Protein AF-A0A956GR16-F1 (afdb_monomer)

pLDDT: mean 90.11, std 11.33, range [50.25, 98.19]

Secondary structure (DSSP, 8-state):
-HHHHHHHHHHHHHHHHHTTT-S-S----PPPSS--TT--GGGHHHHHTTPPS-SEEEESS-TT-TTTTTSPP-SEEEE--SSHHHHHHHHHHHH--HHHHHHHHHS--S--HHHHHHHHH---SSHHHHHHHHHHHHH-

Radius of gyration: 19.72 Å; Cα contacts (8 Å, |Δi|>4): 108; chains: 1; bounding box: 62×32×44 Å

Structure (mmCIF, N/CA/C/O backbone):
data_AF-A0A956GR16-F1
#
_entry.id   AF-A0A956GR16-F1
#
loop_
_atom_site.group_PDB
_atom_site.id
_atom_site.type_symbol
_atom_site.label_atom_id
_atom_site.label_alt_id
_atom_site.label_comp_id
_atom_site.label_asym_id
_atom_site.label_entity_id
_atom_site.label_seq_id
_atom_site.pdbx_PDB_ins_code
_atom_site.Cartn_x
_atom_site.Cartn_y
_atom_site.Cartn_z
_atom_site.occupancy
_atom_site.B_iso_or_equiv
_atom_site.auth_seq_id
_atom_site.auth_comp_id
_atom_site.auth_asym_id
_atom_site.auth_atom_id
_atom_site.pdbx_PDB_model_num
ATOM 1 N N . MET A 1 1 ? -44.199 7.561 -15.047 1.00 55.38 1 MET A N 1
ATOM 2 C CA . MET A 1 1 ? -42.721 7.592 -14.899 1.00 55.38 1 MET A CA 1
ATOM 3 C C . MET A 1 1 ? -42.201 8.737 -14.014 1.00 55.38 1 MET A C 1
ATOM 5 O O . MET A 1 1 ? -41.083 8.597 -13.533 1.00 55.38 1 MET A O 1
ATOM 9 N N . SER A 1 2 ? -42.941 9.835 -13.760 1.00 64.06 2 SER A N 1
ATOM 10 C CA . SER A 1 2 ? -42.445 10.944 -12.909 1.00 64.06 2 SER A CA 1
ATOM 11 C C . SER A 1 2 ? -42.379 10.601 -11.414 1.00 64.06 2 SER A C 1
ATOM 13 O O . SER A 1 2 ? -41.441 11.017 -10.745 1.00 64.06 2 SER A O 1
ATOM 15 N N . ASP A 1 3 ? -43.288 9.755 -10.932 1.00 81.88 3 ASP A N 1
ATOM 16 C CA . ASP A 1 3 ? -43.440 9.425 -9.508 1.00 81.88 3 ASP A CA 1
ATOM 17 C C . ASP A 1 3 ? -42.198 8.734 -8.898 1.00 81.88 3 ASP A C 1
ATOM 19 O O . ASP A 1 3 ? -41.679 9.124 -7.854 1.00 81.88 3 ASP A O 1
ATOM 23 N N . ARG A 1 4 ? -41.584 7.789 -9.630 1.00 87.75 4 ARG A N 1
ATOM 24 C CA . ARG A 1 4 ? -40.309 7.164 -9.216 1.00 87.75 4 ARG A CA 1
ATOM 25 C C . ARG A 1 4 ? -39.151 8.162 -9.139 1.00 87.75 4 ARG A C 1
ATOM 27 O O . ARG A 1 4 ? -38.289 8.027 -8.273 1.00 87.75 4 ARG A O 1
ATOM 34 N N . ARG A 1 5 ? -39.112 9.146 -10.043 1.00 89.81 5 ARG A N 1
ATOM 35 C CA . ARG A 1 5 ? -38.071 10.185 -10.057 1.00 89.81 5 ARG A CA 1
ATOM 36 C C . ARG A 1 5 ? -38.242 11.129 -8.869 1.00 89.81 5 ARG A C 1
ATOM 38 O O . ARG A 1 5 ? -37.256 11.459 -8.219 1.00 89.81 5 ARG A O 1
ATOM 45 N N . GLU A 1 6 ? -39.471 11.530 -8.563 1.00 94.69 6 GLU A N 1
ATOM 46 C CA . GLU A 1 6 ? -39.781 12.393 -7.419 1.00 94.69 6 GLU A CA 1
ATOM 47 C C . GLU A 1 6 ? -39.510 11.707 -6.079 1.00 94.69 6 GLU A C 1
ATOM 49 O O . GLU A 1 6 ? -38.875 12.302 -5.203 1.00 94.69 6 GLU A O 1
ATOM 54 N N . ALA A 1 7 ? -39.874 10.429 -5.952 1.00 93.06 7 ALA A N 1
ATOM 55 C CA . ALA A 1 7 ? -39.539 9.615 -4.790 1.00 93.06 7 ALA A CA 1
ATOM 56 C C . ALA A 1 7 ? -38.016 9.484 -4.601 1.00 93.06 7 ALA A C 1
ATOM 58 O O . ALA A 1 7 ? -37.509 9.683 -3.495 1.00 93.06 7 ALA A O 1
ATOM 59 N N . ALA A 1 8 ? -37.265 9.229 -5.680 1.00 89.56 8 ALA A N 1
ATOM 60 C CA . ALA A 1 8 ? -35.805 9.142 -5.632 1.00 89.56 8 ALA A CA 1
ATOM 61 C C . ALA A 1 8 ? -35.151 10.477 -5.231 1.00 89.56 8 ALA A C 1
ATOM 63 O O . ALA A 1 8 ? -34.259 10.496 -4.382 1.00 89.56 8 ALA A O 1
ATOM 64 N N . ILE A 1 9 ? -35.618 11.602 -5.786 1.00 93.62 9 ILE A N 1
ATOM 65 C CA . ILE A 1 9 ? -35.116 12.943 -5.442 1.00 93.62 9 ILE A CA 1
ATOM 66 C C . ILE A 1 9 ? -35.419 13.277 -3.978 1.00 93.62 9 ILE A C 1
ATOM 68 O O . ILE A 1 9 ? -34.554 13.789 -3.267 1.00 93.62 9 ILE A O 1
ATOM 72 N N . THR A 1 10 ? -36.627 12.969 -3.509 1.00 95.25 10 THR A N 1
ATOM 73 C CA . THR A 1 10 ? -37.041 13.208 -2.121 1.00 95.25 10 THR A CA 1
ATOM 74 C C . THR A 1 10 ? -36.205 12.380 -1.150 1.00 95.25 10 THR A C 1
ATOM 76 O O . THR A 1 10 ? -35.693 12.911 -0.162 1.00 95.25 10 THR A O 1
ATOM 79 N N . HIS A 1 11 ? -35.974 11.104 -1.467 1.00 91.44 11 HIS A N 1
ATOM 80 C CA . HIS A 1 11 ? -35.094 10.239 -0.691 1.00 91.44 11 HIS A CA 1
ATOM 81 C C . HIS A 1 11 ? -33.657 10.779 -0.647 1.00 91.44 11 HIS A C 1
ATOM 83 O O . HIS A 1 11 ? -33.086 10.910 0.437 1.00 91.44 11 HIS A O 1
ATOM 89 N N . ALA A 1 12 ? -33.096 11.169 -1.796 1.00 84.25 12 ALA A N 1
ATOM 90 C CA . ALA A 1 12 ? -31.753 11.738 -1.876 1.00 84.25 12 ALA A CA 1
ATOM 91 C C . ALA A 1 12 ? -31.623 13.023 -1.043 1.00 84.25 12 ALA A C 1
ATOM 93 O O . ALA A 1 12 ? -30.668 13.165 -0.283 1.00 84.25 12 ALA A O 1
ATOM 94 N N . ARG A 1 13 ? -32.607 13.931 -1.110 1.00 89.88 13 ARG A N 1
ATOM 95 C CA . ARG A 1 13 ? -32.642 15.151 -0.284 1.00 89.88 13 ARG A CA 1
ATOM 96 C C . ARG A 1 13 ? -32.686 14.837 1.206 1.00 89.88 13 ARG A C 1
ATOM 98 O O . ARG A 1 13 ? -31.962 15.470 1.966 1.00 89.88 13 ARG A O 1
ATOM 105 N N . ARG A 1 14 ? -33.473 13.840 1.622 1.00 90.81 14 ARG A N 1
ATOM 106 C CA . ARG A 1 14 ? -33.525 13.394 3.022 1.00 90.81 14 ARG A CA 1
ATOM 107 C C . ARG A 1 14 ? -32.171 12.866 3.494 1.00 90.81 14 ARG A C 1
ATOM 109 O O . ARG A 1 14 ? -31.722 13.226 4.576 1.00 90.81 14 ARG A O 1
ATOM 116 N N . VAL A 1 15 ? -31.508 12.043 2.678 1.00 82.69 15 VAL A N 1
ATOM 117 C CA . VAL A 1 15 ? -30.164 11.522 2.976 1.00 82.69 15 VAL A CA 1
ATOM 118 C C . VAL A 1 15 ? -29.144 12.659 3.049 1.00 82.69 15 VAL A C 1
ATOM 120 O O . VAL A 1 15 ? -28.335 12.689 3.970 1.00 82.69 15 VAL A O 1
ATOM 123 N N . LEU A 1 16 ? -29.187 13.615 2.120 1.00 79.94 16 LEU A N 1
ATOM 124 C CA . LEU A 1 16 ? -28.294 14.775 2.129 1.00 79.94 16 LEU A CA 1
ATOM 125 C C . LEU A 1 16 ? -28.519 15.661 3.358 1.00 79.94 16 LEU A C 1
ATOM 127 O O . LEU A 1 16 ? -27.544 16.062 3.981 1.00 79.94 16 LEU A O 1
ATOM 131 N N . ALA A 1 17 ? -29.773 15.909 3.744 1.00 82.50 17 ALA A N 1
ATOM 132 C CA . ALA A 1 17 ? -30.115 16.676 4.940 1.00 82.50 17 ALA A CA 1
ATOM 133 C C . ALA A 1 17 ? -29.643 15.981 6.226 1.00 82.50 17 ALA A C 1
ATOM 135 O O . ALA A 1 17 ? -29.050 16.627 7.081 1.00 82.50 17 ALA A O 1
ATOM 136 N N . ALA A 1 18 ? -29.812 14.658 6.331 1.00 76.69 18 ALA A N 1
ATOM 137 C CA . ALA A 1 18 ? -29.294 13.872 7.456 1.00 76.69 18 ALA A CA 1
ATOM 138 C C . ALA A 1 18 ? -27.754 13.862 7.537 1.00 76.69 18 ALA A C 1
ATOM 140 O O . ALA A 1 18 ? -27.194 13.576 8.589 1.00 76.69 18 ALA A O 1
ATOM 141 N N . ASN A 1 19 ? -27.068 14.167 6.432 1.00 67.88 19 ASN A N 1
ATOM 142 C CA . ASN A 1 19 ? -25.612 14.290 6.364 1.00 67.88 19 ASN A CA 1
ATOM 143 C C . ASN A 1 19 ? -25.127 15.756 6.361 1.00 67.88 19 ASN A C 1
ATOM 145 O O . ASN A 1 19 ? -23.921 15.998 6.244 1.00 67.88 19 ASN A O 1
ATOM 149 N N . ALA A 1 20 ? -26.027 16.741 6.451 1.00 63.69 20 ALA A N 1
ATOM 150 C CA . ALA A 1 20 ? -25.658 18.151 6.479 1.00 63.69 20 ALA A CA 1
ATOM 151 C C . ALA A 1 20 ? -24.909 18.456 7.787 1.00 63.69 20 ALA A C 1
ATOM 153 O O . ALA A 1 20 ? -25.357 18.077 8.863 1.00 63.69 20 ALA A O 1
ATOM 154 N N . GLY A 1 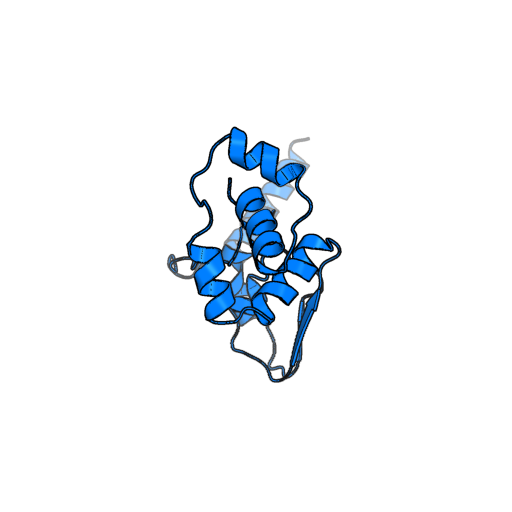21 ? -23.733 19.086 7.690 1.00 60.97 21 GLY A N 1
ATOM 155 C CA . GLY A 1 21 ? -22.832 19.308 8.833 1.00 60.97 21 GLY A CA 1
ATOM 156 C C . GLY A 1 21 ? -21.855 18.159 9.131 1.00 60.97 21 GLY A C 1
ATOM 157 O O . GLY A 1 21 ? -20.934 18.343 9.913 1.00 60.97 21 GLY A O 1
ATOM 158 N N . VAL A 1 22 ? -21.986 17.003 8.461 1.00 57.31 22 VAL A N 1
ATOM 159 C CA . VAL A 1 22 ? -21.026 15.874 8.553 1.00 57.31 22 VAL A CA 1
ATOM 160 C C . VAL A 1 22 ? -19.874 16.019 7.547 1.00 57.31 22 VAL A C 1
ATOM 162 O O . VAL A 1 22 ? -18.892 15.274 7.577 1.00 57.31 22 VAL A O 1
ATOM 165 N N . ARG A 1 23 ? -19.958 16.989 6.628 1.00 50.25 23 ARG A N 1
ATOM 166 C CA . ARG A 1 23 ? -18.769 17.439 5.903 1.00 50.25 23 ARG A CA 1
ATOM 167 C C . ARG A 1 23 ? -17.895 18.161 6.919 1.00 50.25 23 ARG A C 1
ATOM 169 O O . ARG A 1 23 ? -18.141 19.328 7.205 1.00 50.25 23 ARG A O 1
ATOM 176 N N . ALA A 1 24 ? -16.890 17.458 7.435 1.00 53.84 24 ALA A N 1
ATOM 177 C CA . ALA A 1 24 ? -15.706 18.129 7.939 1.00 53.84 24 ALA A CA 1
ATOM 178 C C . ALA A 1 24 ? -15.299 19.188 6.900 1.00 53.84 24 ALA A C 1
ATOM 180 O O . ALA A 1 24 ? -15.414 18.934 5.688 1.00 53.84 24 ALA A O 1
ATOM 181 N N . GLU A 1 25 ? -14.879 20.368 7.369 1.00 57.59 25 GLU A N 1
ATOM 182 C CA . GLU A 1 25 ? -14.120 21.328 6.560 1.00 57.59 25 GLU A CA 1
ATOM 183 C C . GLU A 1 25 ? -13.141 20.559 5.680 1.00 57.59 25 GLU A C 1
ATOM 185 O O . GLU A 1 25 ? -12.695 19.494 6.093 1.00 57.59 25 GLU A O 1
ATOM 190 N N . SER A 1 26 ? -12.868 21.027 4.461 1.00 55.12 26 SER A N 1
ATOM 191 C CA . SER A 1 26 ? -12.013 20.326 3.499 1.00 55.12 26 SER A CA 1
ATOM 192 C C . SER A 1 26 ? -10.666 19.954 4.125 1.00 55.12 26 SER A C 1
ATOM 194 O O . SER A 1 26 ? -9.704 20.709 4.022 1.00 55.12 26 SER A O 1
ATOM 196 N N . THR A 1 27 ? -10.604 18.797 4.784 1.00 56.16 27 THR A N 1
ATOM 197 C CA . THR A 1 27 ? -9.385 18.272 5.365 1.00 56.16 27 THR A CA 1
ATOM 198 C C . THR A 1 27 ? -8.553 17.860 4.182 1.00 56.16 27 THR A C 1
ATOM 200 O O . THR A 1 27 ? -9.043 17.165 3.280 1.00 56.16 27 THR A O 1
ATOM 203 N N . GLU A 1 28 ? -7.324 18.353 4.146 1.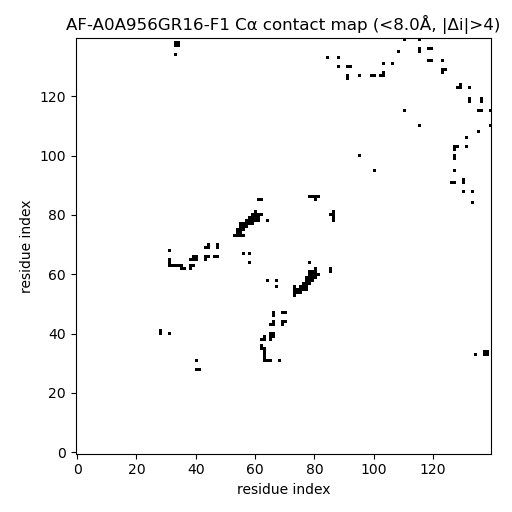00 61.91 28 GLU A N 1
ATOM 204 C CA . GLU A 1 28 ? -6.373 17.988 3.118 1.00 61.91 28 GLU A CA 1
ATOM 205 C C . GLU A 1 28 ? -6.337 16.462 3.031 1.00 61.91 28 GLU A C 1
ATOM 207 O O . GLU A 1 28 ? -6.109 15.760 4.017 1.00 61.91 28 GLU A O 1
ATOM 212 N N . VAL A 1 29 ? -6.730 15.926 1.875 1.00 59.97 29 VAL A N 1
ATOM 213 C CA . VAL A 1 29 ? -6.914 14.486 1.754 1.00 59.97 29 VAL A CA 1
ATOM 214 C C . VAL A 1 29 ? -5.539 13.887 1.491 1.00 59.97 29 VAL A C 1
ATOM 216 O O . VAL A 1 29 ? -5.088 13.856 0.341 1.00 59.97 29 VAL A O 1
ATOM 219 N N . GLU A 1 30 ? -4.882 13.407 2.540 1.00 68.19 30 GLU A N 1
ATOM 220 C CA . GLU A 1 30 ? -3.547 12.813 2.464 1.00 68.19 30 GLU A CA 1
ATOM 221 C C . GLU A 1 30 ? -3.533 11.618 1.505 1.00 68.19 30 GLU A C 1
ATOM 223 O O . GLU A 1 30 ? -4.441 10.788 1.518 1.00 68.19 30 GLU A O 1
ATOM 228 N N . LYS A 1 31 ? -2.580 11.580 0.564 1.00 66.56 31 LYS A N 1
ATOM 229 C CA . LYS A 1 31 ? -2.533 10.545 -0.483 1.00 66.56 31 LYS A CA 1
ATOM 230 C C . LYS A 1 31 ? -2.334 9.161 0.148 1.00 66.56 31 LYS A C 1
ATOM 232 O O . LYS A 1 31 ? -1.432 8.972 0.949 1.00 66.56 31 LYS A O 1
ATOM 237 N N . THR A 1 32 ? -3.165 8.198 -0.255 1.00 83.19 32 THR A N 1
ATOM 238 C CA . THR A 1 32 ? -2.909 6.773 -0.007 1.00 83.19 32 THR A CA 1
ATOM 239 C C . THR A 1 32 ? -1.696 6.324 -0.821 1.00 83.19 32 THR A C 1
ATOM 241 O O . THR A 1 32 ? -1.304 7.015 -1.764 1.00 83.19 32 THR A O 1
ATOM 244 N N . ILE A 1 33 ? -1.130 5.160 -0.488 1.00 88.69 33 ILE A N 1
ATOM 245 C CA . ILE A 1 33 ? 0.063 4.626 -1.170 1.00 88.69 33 ILE A CA 1
ATOM 246 C C . ILE A 1 33 ? -0.174 4.497 -2.687 1.00 88.69 33 ILE A C 1
ATOM 248 O O . ILE A 1 33 ? 0.684 4.879 -3.476 1.00 88.69 33 ILE A O 1
ATOM 252 N N . TRP A 1 34 ? -1.367 4.048 -3.093 1.00 92.69 34 TRP A N 1
ATOM 253 C CA . TRP A 1 34 ? -1.844 4.072 -4.481 1.00 92.69 34 TRP A CA 1
ATOM 254 C C . TRP A 1 34 ? -3.327 4.455 -4.562 1.00 92.69 34 TRP A C 1
ATOM 256 O O . TRP A 1 34 ? -4.041 4.507 -3.551 1.00 92.69 34 TRP A O 1
ATOM 266 N N . GLY A 1 35 ? -3.794 4.755 -5.776 1.00 88.88 35 GLY A N 1
ATOM 267 C CA . GLY A 1 35 ? -5.210 4.954 -6.076 1.00 88.88 35 GLY A CA 1
ATOM 268 C C . GLY A 1 35 ? -5.928 3.621 -6.283 1.00 88.88 35 GLY A C 1
ATOM 269 O O . GLY A 1 35 ? -5.365 2.691 -6.842 1.00 88.88 35 GLY A O 1
ATOM 270 N N . SER A 1 36 ? -7.184 3.527 -5.849 1.00 87.75 36 SER A N 1
ATOM 271 C CA . SER A 1 36 ? -8.025 2.348 -6.079 1.00 87.75 36 SER A CA 1
ATOM 272 C C . SER A 1 36 ? -9.416 2.778 -6.563 1.00 87.75 36 SER A C 1
ATOM 274 O O . SER A 1 36 ? -9.943 3.789 -6.067 1.00 87.75 36 SER A O 1
ATOM 276 N N . PRO A 1 37 ? -10.032 2.050 -7.517 1.00 85.00 37 PRO A N 1
ATOM 277 C CA . PRO A 1 37 ? -11.423 2.267 -7.896 1.00 85.00 37 PRO A CA 1
ATOM 278 C C . PRO A 1 37 ? -12.340 2.254 -6.670 1.00 85.00 37 PRO A C 1
ATOM 280 O O . PRO A 1 37 ? -12.229 1.405 -5.791 1.00 85.00 37 PRO A O 1
ATOM 283 N N . ALA A 1 38 ? -13.248 3.228 -6.584 1.00 84.38 38 ALA A N 1
ATOM 284 C CA . ALA A 1 38 ? -14.124 3.410 -5.423 1.00 84.38 38 ALA A CA 1
ATOM 285 C C . ALA A 1 38 ? -13.388 3.539 -4.066 1.00 84.38 38 ALA A C 1
ATOM 287 O O . ALA A 1 38 ? -13.988 3.280 -3.013 1.00 84.38 38 ALA A O 1
ATOM 288 N N . GLY A 1 39 ? -12.123 3.977 -4.069 1.00 84.50 39 GLY A N 1
ATOM 289 C CA . GLY A 1 39 ? -11.324 4.192 -2.864 1.00 84.50 39 GLY A CA 1
ATOM 290 C C . GLY A 1 39 ? -12.024 5.105 -1.854 1.00 84.50 39 GLY A C 1
ATOM 291 O O . GLY A 1 39 ? -12.544 6.173 -2.189 1.00 84.50 39 GLY A O 1
ATOM 292 N N . LYS A 1 40 ? -12.037 4.694 -0.583 1.00 89.25 40 LYS A N 1
ATOM 293 C CA . LYS A 1 40 ? -12.782 5.379 0.489 1.00 89.25 40 LYS A CA 1
ATOM 294 C C . LYS A 1 40 ? -12.039 6.566 1.094 1.00 89.25 40 LYS A C 1
ATOM 296 O O . LYS A 1 40 ? -12.456 7.077 2.121 1.00 89.25 40 LYS A O 1
ATOM 301 N N . LYS A 1 41 ? -11.006 7.074 0.423 1.00 87.69 41 LYS A N 1
ATOM 302 C CA . LYS A 1 41 ? -10.138 8.168 0.878 1.00 87.69 41 LYS A CA 1
ATOM 303 C C . LYS A 1 41 ? -10.899 9.380 1.438 1.00 87.69 41 LYS A C 1
ATOM 305 O O . LYS A 1 41 ? -10.644 9.824 2.546 1.00 87.69 41 LYS A O 1
ATOM 310 N N . ARG A 1 42 ? -11.901 9.882 0.705 1.00 87.12 42 ARG A N 1
ATOM 311 C CA . ARG A 1 42 ? -12.729 11.034 1.135 1.00 87.12 42 ARG A CA 1
ATOM 312 C C . ARG A 1 42 ? -13.717 10.711 2.262 1.00 87.12 42 ARG A C 1
ATOM 314 O O . ARG A 1 42 ? -14.307 11.620 2.834 1.00 87.12 42 ARG A O 1
ATOM 321 N N . LEU A 1 43 ? -13.963 9.431 2.517 1.00 89.62 43 LEU A N 1
ATOM 322 C CA . LEU A 1 43 ? -14.863 8.944 3.560 1.00 89.62 43 LEU A CA 1
ATOM 323 C C . LEU A 1 43 ? -14.101 8.370 4.756 1.00 89.62 43 LEU A C 1
ATOM 325 O O . LEU A 1 43 ? -14.739 8.107 5.767 1.00 89.62 43 LEU A O 1
ATOM 329 N N . ALA A 1 44 ? -12.780 8.198 4.662 1.00 91.12 44 ALA A N 1
ATOM 330 C CA . ALA A 1 44 ? -11.980 7.460 5.629 1.00 91.12 44 ALA A CA 1
ATOM 331 C C . ALA A 1 44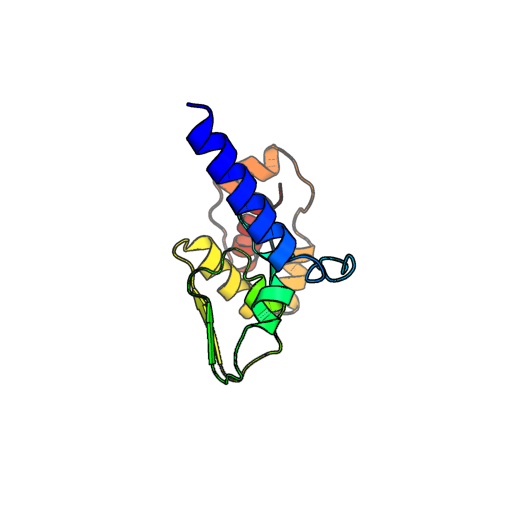 ? -12.177 8.007 7.045 1.00 91.12 44 ALA A C 1
ATOM 333 O O . ALA A 1 44 ? -12.692 7.284 7.886 1.00 91.12 44 ALA A O 1
ATOM 334 N N . ASN A 1 45 ? -11.958 9.305 7.271 1.00 89.25 45 ASN A N 1
ATOM 335 C CA . ASN A 1 45 ? -12.139 9.930 8.591 1.00 89.25 45 ASN A CA 1
ATOM 336 C C . ASN A 1 45 ? -13.560 9.757 9.156 1.00 89.25 45 ASN A C 1
ATOM 338 O O . ASN A 1 45 ? -13.737 9.553 10.353 1.00 89.25 45 ASN A O 1
ATOM 342 N N . ARG A 1 46 ? -14.587 9.791 8.294 1.00 89.94 46 ARG A N 1
ATOM 343 C CA . ARG A 1 46 ? -15.977 9.549 8.713 1.00 89.94 46 ARG A CA 1
ATOM 344 C C . ARG A 1 46 ? -16.193 8.096 9.125 1.00 89.94 46 ARG A C 1
ATOM 346 O O . ARG A 1 46 ? -16.888 7.852 10.099 1.00 89.94 46 ARG A O 1
ATOM 353 N N . LEU A 1 47 ? -15.623 7.150 8.379 1.00 92.19 47 LEU A N 1
ATOM 354 C CA . LEU A 1 47 ? -15.701 5.724 8.693 1.00 92.19 47 LEU A CA 1
ATOM 355 C C . LEU A 1 47 ? -14.936 5.411 9.982 1.00 92.19 47 LEU A C 1
ATOM 357 O O . LEU A 1 47 ? -15.470 4.713 10.834 1.00 92.19 47 LEU A O 1
ATOM 361 N N . VAL A 1 48 ? -13.747 5.994 10.160 1.00 93.75 48 VAL A N 1
ATOM 362 C CA . VAL A 1 48 ? -12.930 5.875 11.376 1.00 93.75 48 VAL A CA 1
ATOM 363 C C . VAL A 1 48 ? -13.693 6.369 12.603 1.00 93.75 48 VAL A C 1
ATOM 365 O O . VAL A 1 48 ? -13.743 5.662 13.602 1.00 93.75 48 VAL A O 1
ATOM 368 N N . ALA A 1 49 ? -14.371 7.517 12.515 1.00 92.62 49 ALA A N 1
ATOM 369 C CA . ALA A 1 49 ? -15.187 8.048 13.611 1.00 92.62 49 ALA A CA 1
ATOM 370 C C . ALA A 1 49 ? -16.382 7.150 13.997 1.00 92.62 49 ALA A C 1
ATOM 372 O O . ALA A 1 49 ? -16.949 7.308 15.075 1.00 92.62 49 ALA A O 1
ATOM 373 N N . MET A 1 50 ? -16.784 6.225 13.120 1.00 93.88 50 MET A N 1
ATOM 374 C CA . MET A 1 50 ? -17.848 5.251 13.375 1.00 93.88 50 MET A CA 1
ATOM 375 C C . MET A 1 50 ? -17.317 3.909 13.898 1.00 93.88 50 MET A C 1
ATOM 377 O O . MET A 1 50 ? -18.123 3.054 14.272 1.00 93.88 50 MET A O 1
ATOM 381 N N . LEU A 1 51 ? -15.996 3.693 13.911 1.00 94.62 51 LEU A N 1
ATOM 382 C CA . LEU A 1 51 ? -15.415 2.465 14.445 1.00 94.62 51 LEU A CA 1
ATOM 383 C C . LEU A 1 51 ? -15.591 2.435 15.974 1.00 94.62 51 LEU A C 1
ATOM 385 O O . LEU A 1 51 ? -15.253 3.409 16.649 1.00 94.62 51 LEU A O 1
ATOM 389 N N . PRO A 1 52 ? -16.085 1.327 16.554 1.00 95.69 52 PRO A N 1
ATOM 390 C CA . PRO A 1 52 ? -16.092 1.162 18.003 1.00 95.69 52 PRO A CA 1
ATOM 391 C C . PRO A 1 52 ? -14.656 1.030 18.531 1.00 95.69 52 PRO A C 1
ATOM 393 O O . PRO A 1 52 ? -13.729 0.741 17.772 1.00 95.69 52 PRO A O 1
ATOM 396 N N . ALA A 1 53 ? -14.465 1.171 19.845 1.00 95.81 53 ALA A N 1
ATOM 397 C CA . ALA A 1 53 ? -13.190 0.828 20.472 1.00 95.81 53 ALA A CA 1
ATOM 398 C C . ALA A 1 53 ? -12.825 -0.637 20.164 1.00 95.81 53 ALA A C 1
ATOM 400 O O . ALA A 1 53 ? -13.647 -1.539 20.338 1.00 95.81 53 ALA A O 1
ATOM 401 N N . HIS A 1 54 ? -11.602 -0.874 19.691 1.00 96.81 54 HIS A N 1
ATOM 402 C CA . HIS A 1 54 ? -11.164 -2.187 19.229 1.00 96.81 54 HIS A CA 1
ATOM 403 C C . HIS A 1 54 ? -9.672 -2.401 19.484 1.00 96.81 54 HIS A C 1
ATOM 405 O O . HIS A 1 54 ? -8.892 -1.456 19.545 1.00 96.81 54 HIS A O 1
ATOM 411 N N . LYS A 1 55 ? -9.286 -3.674 19.613 1.00 97.69 55 LYS A N 1
ATOM 412 C CA . LYS A 1 55 ? -7.880 -4.118 19.644 1.00 97.69 55 LYS A CA 1
ATOM 413 C C . LYS A 1 55 ? -7.446 -4.777 18.339 1.00 97.69 55 LYS A C 1
ATOM 415 O O . LYS A 1 55 ? -6.266 -4.812 18.016 1.00 97.69 55 LYS A O 1
ATOM 420 N N . THR A 1 56 ? -8.410 -5.301 17.588 1.00 98.19 56 THR A N 1
ATOM 421 C CA . THR A 1 56 ? -8.179 -5.964 16.309 1.00 98.19 56 THR A CA 1
ATOM 422 C C . THR A 1 56 ? -8.999 -5.277 15.237 1.00 98.19 56 THR A C 1
ATOM 424 O O . THR A 1 56 ? -10.212 -5.131 15.386 1.00 98.19 56 THR A O 1
ATOM 427 N N . TYR A 1 57 ? -8.335 -4.878 14.162 1.00 97.88 57 TYR A N 1
ATOM 428 C CA . TYR A 1 57 ? -8.963 -4.333 12.971 1.00 97.88 57 TYR A CA 1
ATOM 429 C C . TYR A 1 57 ? -8.768 -5.293 11.798 1.00 97.88 57 TYR A C 1
ATOM 431 O O . TYR A 1 57 ? -7.675 -5.824 11.597 1.00 97.88 57 TYR A O 1
ATOM 439 N N . VAL A 1 58 ? -9.832 -5.529 11.033 1.00 97.62 58 VAL A N 1
ATOM 440 C CA . VAL A 1 58 ? -9.816 -6.426 9.874 1.00 97.62 58 VAL A CA 1
ATOM 441 C C . VAL A 1 58 ? -10.421 -5.694 8.682 1.00 97.62 58 VAL A C 1
ATOM 443 O O . VAL A 1 58 ? -11.587 -5.306 8.724 1.00 97.62 58 VAL A O 1
ATOM 446 N N . GLU A 1 59 ? -9.645 -5.546 7.611 1.00 96.00 59 GLU A N 1
ATOM 447 C CA . GLU A 1 59 ? -10.075 -4.950 6.345 1.00 96.00 59 GLU A CA 1
ATOM 448 C C . GLU A 1 59 ? -9.979 -6.001 5.229 1.00 96.00 59 GLU A C 1
ATOM 450 O O . GLU A 1 59 ? -8.915 -6.182 4.634 1.00 96.00 59 GLU A O 1
ATOM 455 N N . PRO A 1 60 ? -11.068 -6.750 4.964 1.00 95.25 60 PRO A N 1
ATOM 456 C CA . PRO A 1 60 ? -11.046 -7.876 4.029 1.00 95.25 60 PRO A CA 1
ATOM 457 C C . PRO A 1 60 ? -11.051 -7.472 2.545 1.00 95.25 60 PRO A C 1
ATOM 459 O O . PRO A 1 60 ? -10.775 -8.320 1.695 1.00 95.25 60 PRO A O 1
ATOM 462 N N . PHE A 1 61 ? -11.391 -6.208 2.257 1.00 95.06 61 PHE A N 1
ATOM 463 C CA . PHE A 1 61 ? -11.471 -5.602 0.923 1.00 95.06 61 PHE A CA 1
ATOM 464 C C . PHE A 1 61 ? -10.670 -4.299 0.913 1.00 95.06 61 PHE A C 1
ATOM 466 O O . PHE A 1 61 ? -11.237 -3.203 0.952 1.00 95.06 61 PHE A O 1
ATOM 473 N N . ALA A 1 62 ? -9.350 -4.429 0.958 1.00 93.31 62 ALA A N 1
ATOM 474 C CA . ALA A 1 62 ? -8.448 -3.312 1.171 1.00 93.31 62 ALA A CA 1
ATOM 475 C C . ALA A 1 62 ? -8.534 -2.240 0.080 1.00 93.31 62 ALA A C 1
ATOM 477 O O . ALA A 1 62 ? -8.664 -1.051 0.382 1.00 93.31 62 ALA A O 1
ATOM 478 N N . GLY A 1 63 ? -8.418 -2.621 -1.193 1.00 94.19 63 GLY A N 1
ATOM 479 C CA . GLY A 1 63 ? -8.171 -1.673 -2.276 1.00 94.19 63 GLY A CA 1
ATOM 480 C C . GLY A 1 63 ? -6.932 -0.810 -1.996 1.00 94.19 63 GLY A C 1
ATOM 481 O 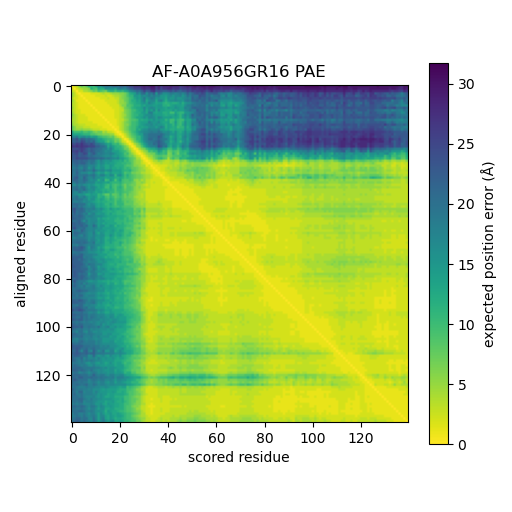O . GLY A 1 63 ? -5.803 -1.263 -2.146 1.00 94.19 63 GLY A O 1
ATOM 482 N N . SER A 1 64 ? -7.143 0.449 -1.594 1.00 94.06 64 SER A N 1
ATOM 483 C CA . SER A 1 64 ? -6.074 1.372 -1.167 1.00 94.06 64 SER A CA 1
ATOM 484 C C . SER A 1 64 ? -5.869 1.442 0.356 1.00 94.06 64 SER A C 1
ATOM 486 O O . SER A 1 64 ? -5.115 2.303 0.815 1.00 94.06 64 SER A O 1
ATOM 488 N N . ALA A 1 65 ? -6.576 0.613 1.132 1.00 95.00 65 ALA A N 1
ATOM 489 C CA . ALA A 1 65 ? -6.576 0.548 2.599 1.00 95.00 65 ALA A CA 1
ATOM 490 C C . ALA A 1 65 ? -6.761 1.919 3.266 1.00 95.00 65 ALA A C 1
ATOM 492 O O . ALA A 1 65 ? -6.118 2.272 4.253 1.00 95.00 65 ALA A O 1
ATOM 493 N N . ALA A 1 66 ? -7.628 2.742 2.670 1.00 94.19 66 ALA A N 1
ATOM 494 C CA . ALA A 1 66 ? -7.794 4.131 3.079 1.00 94.19 66 ALA A CA 1
ATOM 495 C C . ALA A 1 66 ? -8.288 4.265 4.527 1.00 94.19 66 ALA A C 1
ATOM 497 O O . ALA A 1 66 ? -7.997 5.270 5.161 1.00 94.19 66 ALA A O 1
ATOM 498 N N . VAL A 1 67 ? -9.054 3.289 5.030 1.00 94.12 67 VAL A N 1
ATOM 499 C CA . VAL A 1 67 ? -9.558 3.307 6.410 1.00 94.12 67 VAL A CA 1
ATOM 500 C C . VAL A 1 67 ? -8.473 2.841 7.376 1.00 94.12 67 VAL A C 1
ATOM 502 O O . VAL A 1 67 ? -8.255 3.528 8.370 1.00 94.12 67 VAL A O 1
ATOM 505 N N . LEU A 1 68 ? -7.748 1.759 7.054 1.00 94.75 68 LEU A N 1
ATOM 506 C CA . LEU A 1 68 ? -6.586 1.306 7.824 1.00 94.75 68 LEU A CA 1
ATOM 507 C C . LEU A 1 68 ? -5.590 2.440 8.094 1.00 94.75 68 LEU A C 1
ATOM 509 O O . LEU A 1 68 ? -5.214 2.649 9.239 1.00 94.75 68 LEU A O 1
ATOM 513 N N . PHE A 1 69 ? -5.189 3.185 7.060 1.00 92.81 69 PHE A N 1
ATOM 514 C CA . PHE A 1 69 ? -4.192 4.252 7.212 1.00 92.81 69 PHE A CA 1
ATOM 515 C C . PHE A 1 69 ? -4.729 5.535 7.853 1.00 92.81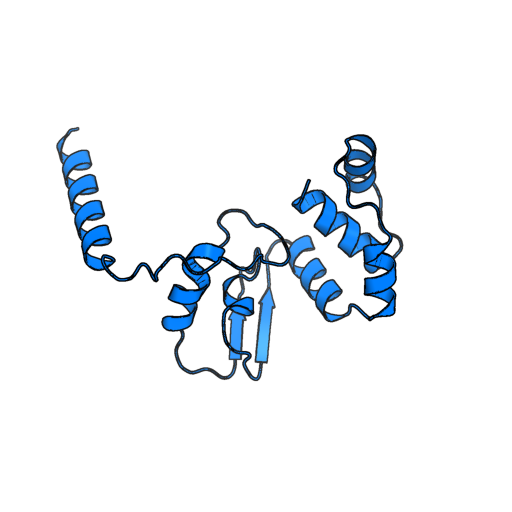 69 PHE A C 1
ATOM 517 O O . PHE A 1 69 ? -3.937 6.376 8.259 1.00 92.81 69 PHE A O 1
ATOM 524 N N . ALA A 1 70 ? -6.050 5.711 7.925 1.00 92.50 70 ALA A N 1
ATOM 525 C CA . ALA A 1 70 ? -6.660 6.887 8.542 1.00 92.50 70 ALA A CA 1
ATOM 526 C C . ALA A 1 70 ? -7.031 6.678 10.018 1.00 92.50 70 ALA A C 1
ATOM 528 O O . ALA A 1 70 ? -7.285 7.657 10.717 1.00 92.50 70 ALA A O 1
ATOM 529 N N . LYS A 1 71 ? -7.142 5.427 10.488 1.00 93.88 71 LYS A N 1
ATOM 530 C CA . LYS A 1 71 ? -7.402 5.142 11.904 1.00 93.88 71 LYS A CA 1
ATOM 531 C C . LYS A 1 71 ? -6.109 5.181 12.713 1.00 93.88 71 LYS A C 1
ATOM 533 O O . LYS A 1 71 ? -5.026 4.944 12.189 1.00 93.88 71 LYS A O 1
ATOM 538 N N . GLU A 1 72 ? -6.251 5.363 14.020 1.00 94.06 72 GLU A N 1
ATOM 539 C CA . GLU A 1 72 ? -5.159 5.091 14.954 1.00 94.06 72 GLU A CA 1
ATOM 540 C C . GLU A 1 72 ? -4.764 3.603 14.911 1.00 94.06 72 GLU A C 1
ATOM 542 O O . GLU A 1 72 ? -5.654 2.747 14.784 1.00 94.06 72 GLU A O 1
ATOM 547 N N . PRO A 1 73 ? -3.468 3.260 15.033 1.00 95.75 73 PRO A N 1
ATOM 548 C CA . PRO A 1 73 ? -3.013 1.874 15.074 1.00 95.75 73 PRO A CA 1
ATOM 549 C C . PRO A 1 73 ? -3.691 1.052 16.179 1.00 95.75 73 PRO A C 1
ATOM 551 O O . PRO A 1 73 ? -3.944 1.545 17.277 1.00 95.75 73 PRO A O 1
ATOM 554 N N . SER A 1 74 ? -3.975 -0.220 15.897 1.00 96.62 74 SER A N 1
ATOM 555 C CA . SER A 1 74 ? -4.526 -1.178 16.872 1.00 96.62 74 SER A CA 1
ATOM 556 C C . SER A 1 74 ? -3.557 -2.338 17.108 1.00 96.62 74 SER A C 1
ATOM 558 O O . SER A 1 74 ? -2.743 -2.624 16.236 1.00 96.62 74 SER A O 1
ATOM 560 N N . ASP A 1 75 ? -3.673 -3.038 18.245 1.00 97.81 75 ASP A N 1
ATOM 561 C CA . ASP A 1 75 ? -2.779 -4.150 18.628 1.00 97.81 75 ASP A CA 1
ATOM 562 C C . ASP A 1 75 ? -2.578 -5.177 17.501 1.00 97.81 75 ASP A C 1
ATOM 564 O O . ASP A 1 75 ? -1.481 -5.700 17.305 1.00 97.81 75 ASP A O 1
ATOM 568 N N . VAL A 1 76 ? -3.651 -5.476 16.760 1.00 97.94 76 VAL A N 1
ATOM 569 C CA . VAL A 1 76 ? -3.628 -6.376 15.605 1.00 97.94 76 VAL A CA 1
ATOM 570 C C . VAL A 1 76 ? -4.367 -5.746 14.429 1.00 97.94 76 VAL A C 1
ATOM 572 O O . VAL A 1 76 ? -5.497 -5.279 14.566 1.00 97.94 76 VAL A O 1
ATOM 575 N N . GLU A 1 77 ? -3.757 -5.790 13.248 1.00 97.38 77 GLU A N 1
ATOM 576 C CA . GLU A 1 77 ? -4.345 -5.321 11.992 1.00 97.38 77 GLU A CA 1
ATOM 577 C C . GLU A 1 77 ? -4.202 -6.400 10.922 1.00 97.38 77 GLU A C 1
ATOM 579 O O . GLU A 1 77 ? -3.108 -6.912 10.669 1.00 97.38 77 GLU A O 1
ATOM 584 N N . VAL A 1 78 ? -5.322 -6.761 10.300 1.00 96.62 78 VAL A N 1
ATOM 585 C CA . VAL A 1 78 ? -5.387 -7.765 9.239 1.00 96.62 78 VAL A CA 1
ATOM 586 C C . VAL A 1 78 ? -5.919 -7.103 7.982 1.00 96.62 78 VAL A C 1
ATOM 588 O O . VAL A 1 78 ? -7.015 -6.547 7.979 1.00 96.62 78 VAL A O 1
ATOM 591 N N . ILE A 1 79 ? -5.145 -7.194 6.908 1.00 94.94 79 ILE A N 1
ATOM 592 C CA . ILE A 1 79 ? -5.502 -6.678 5.591 1.00 94.94 79 ILE A CA 1
ATOM 593 C C . ILE A 1 79 ? -5.605 -7.836 4.603 1.00 94.94 79 ILE A C 1
ATOM 595 O O . ILE A 1 79 ? -4.770 -8.744 4.614 1.00 94.94 79 ILE A O 1
ATOM 599 N N . ASN A 1 80 ? -6.632 -7.808 3.762 1.00 95.19 80 ASN A N 1
ATOM 600 C CA . ASN A 1 80 ? -6.808 -8.759 2.676 1.00 95.19 80 ASN A CA 1
ATOM 601 C C . ASN A 1 80 ? -7.429 -8.070 1.457 1.00 95.19 80 ASN A C 1
ATOM 603 O O . ASN A 1 80 ? -8.106 -7.048 1.575 1.00 95.19 80 ASN A O 1
ATOM 607 N N . ASP A 1 81 ? -7.208 -8.663 0.291 1.00 95.94 81 ASP A N 1
ATOM 608 C CA . ASP A 1 81 ? -7.953 -8.364 -0.921 1.00 95.94 81 ASP A CA 1
ATOM 609 C C . ASP A 1 81 ? -8.127 -9.654 -1.737 1.00 95.94 81 ASP A C 1
ATOM 611 O O . ASP A 1 81 ? -7.388 -10.622 -1.541 1.00 95.94 81 ASP A O 1
ATOM 615 N N . ALA A 1 82 ? -9.133 -9.691 -2.609 1.00 96.06 82 ALA A N 1
ATOM 616 C CA . ALA A 1 82 ? -9.295 -10.788 -3.561 1.00 96.06 82 ALA A CA 1
ATOM 617 C C . ALA A 1 82 ? -8.287 -10.668 -4.714 1.00 96.06 82 ALA A C 1
ATOM 619 O O . ALA A 1 82 ? -7.899 -11.680 -5.298 1.00 96.06 82 ALA A O 1
ATOM 620 N N . ASP A 1 83 ? -7.859 -9.441 -5.020 1.00 95.44 83 ASP A N 1
ATOM 621 C CA . ASP A 1 83 ? -6.758 -9.193 -5.936 1.00 95.44 83 ASP A CA 1
ATOM 622 C C . ASP A 1 83 ? -5.421 -9.505 -5.245 1.00 95.44 83 ASP A C 1
ATOM 624 O O . ASP A 1 83 ? -5.005 -8.844 -4.284 1.00 95.44 83 ASP A O 1
ATOM 628 N N . LEU A 1 84 ? -4.746 -10.542 -5.743 1.00 94.50 84 LEU A N 1
ATOM 629 C CA . LEU A 1 84 ? -3.472 -10.991 -5.195 1.00 94.50 84 LEU A CA 1
ATOM 630 C C . LEU A 1 84 ? -2.366 -9.946 -5.371 1.00 94.50 84 LEU A C 1
ATOM 632 O O . LEU A 1 84 ? -1.513 -9.857 -4.492 1.00 94.50 84 LEU A O 1
ATOM 636 N N . GLU A 1 85 ? -2.390 -9.124 -6.428 1.00 94.38 85 GLU A N 1
ATOM 637 C CA . GLU A 1 85 ? -1.379 -8.078 -6.620 1.00 94.38 85 GLU A CA 1
ATOM 638 C C . GLU A 1 85 ? -1.502 -6.991 -5.545 1.00 94.38 85 GLU A C 1
ATOM 640 O O . GLU A 1 85 ? -0.489 -6.530 -5.019 1.00 94.38 85 GLU A O 1
ATOM 645 N N . ILE A 1 86 ? -2.728 -6.641 -5.134 1.00 95.81 86 ILE A N 1
ATOM 646 C CA . ILE A 1 86 ? -2.974 -5.703 -4.026 1.00 95.81 86 ILE A CA 1
ATOM 647 C C . ILE A 1 86 ? -2.488 -6.298 -2.700 1.00 95.81 86 ILE A C 1
ATOM 649 O O . ILE A 1 86 ? -1.759 -5.645 -1.945 1.00 95.81 86 ILE A O 1
ATOM 653 N N . ALA A 1 87 ? -2.880 -7.542 -2.404 1.00 94.56 87 ALA A N 1
ATOM 654 C CA . ALA A 1 87 ? -2.480 -8.214 -1.171 1.00 94.56 87 ALA A CA 1
ATOM 655 C C . ALA A 1 87 ? -0.949 -8.368 -1.080 1.00 94.56 87 ALA A C 1
ATOM 657 O O . ALA A 1 87 ? -0.359 -8.125 -0.022 1.00 94.56 87 ALA A O 1
ATOM 658 N N . ASP A 1 88 ? -0.295 -8.724 -2.186 1.00 95.44 88 ASP A N 1
ATOM 659 C CA . ASP A 1 88 ? 1.157 -8.852 -2.262 1.00 95.44 88 ASP A CA 1
ATOM 660 C C . ASP A 1 88 ? 1.861 -7.499 -2.171 1.00 95.44 88 ASP A C 1
ATOM 662 O O . ASP A 1 88 ? 2.836 -7.388 -1.428 1.00 95.44 88 ASP A O 1
ATOM 666 N N . ALA A 1 89 ? 1.347 -6.444 -2.809 1.00 96.81 89 ALA A N 1
ATOM 667 C CA . ALA A 1 89 ? 1.908 -5.100 -2.689 1.00 96.81 89 ALA A CA 1
ATOM 668 C C . ALA A 1 89 ? 1.980 -4.638 -1.224 1.00 96.81 89 ALA A C 1
ATOM 670 O O . ALA A 1 89 ? 3.023 -4.151 -0.782 1.00 96.81 89 ALA A O 1
ATOM 671 N N . TYR A 1 90 ? 0.932 -4.864 -0.424 1.00 96.38 90 TYR A N 1
ATOM 672 C CA . TYR A 1 90 ? 0.974 -4.558 1.011 1.00 96.38 90 TYR A CA 1
ATOM 673 C C . TYR A 1 90 ? 1.996 -5.398 1.782 1.00 96.38 90 TYR A C 1
ATOM 675 O O . TYR A 1 90 ? 2.673 -4.878 2.675 1.00 96.38 90 TYR A O 1
ATOM 683 N N . ARG A 1 91 ? 2.156 -6.683 1.436 1.00 95.75 91 ARG A N 1
ATOM 684 C CA . ARG A 1 91 ? 3.201 -7.535 2.030 1.00 95.75 91 ARG A CA 1
ATOM 685 C C . ARG A 1 91 ? 4.599 -7.011 1.707 1.00 95.75 91 ARG A C 1
ATOM 687 O O . ARG A 1 91 ? 5.446 -7.002 2.598 1.00 95.75 91 ARG A O 1
ATOM 694 N N . LEU A 1 92 ? 4.832 -6.563 0.473 1.00 97.00 92 LEU A N 1
ATOM 695 C CA . LEU A 1 92 ? 6.106 -5.989 0.033 1.00 97.00 92 LEU A CA 1
ATOM 696 C C . LEU A 1 92 ? 6.395 -4.669 0.746 1.00 97.00 92 LEU A C 1
ATOM 698 O O . LEU A 1 92 ? 7.482 -4.501 1.289 1.00 97.00 92 LEU A O 1
ATOM 702 N N . VAL A 1 93 ? 5.407 -3.772 0.834 1.00 95.75 93 VAL A N 1
ATOM 703 C CA . VAL A 1 93 ? 5.526 -2.512 1.587 1.00 95.75 93 VAL A CA 1
ATOM 704 C C . VAL A 1 93 ? 5.895 -2.782 3.047 1.00 95.75 93 VAL A C 1
ATOM 706 O O . VAL A 1 93 ? 6.803 -2.146 3.572 1.00 95.75 93 VAL A O 1
ATOM 709 N N . LYS A 1 94 ? 5.258 -3.767 3.696 1.00 94.69 94 LYS A N 1
ATOM 710 C CA . LYS A 1 94 ? 5.567 -4.146 5.085 1.00 94.69 94 LYS A CA 1
ATOM 711 C C . LYS A 1 94 ? 6.996 -4.679 5.267 1.00 94.69 94 LYS A C 1
ATOM 713 O O . LYS A 1 94 ? 7.573 -4.504 6.336 1.00 94.69 94 LYS A O 1
ATOM 718 N N . LYS A 1 95 ? 7.551 -5.354 4.257 1.00 96.00 95 LYS A N 1
ATOM 719 C CA . LYS A 1 95 ? 8.914 -5.917 4.273 1.00 96.00 95 LYS A CA 1
ATOM 720 C C . LYS A 1 95 ? 9.986 -4.935 3.792 1.00 96.00 95 LYS A C 1
ATOM 722 O O . LYS A 1 95 ? 11.166 -5.279 3.822 1.00 96.00 95 LYS A O 1
ATOM 727 N N . LEU A 1 96 ? 9.600 -3.752 3.317 1.00 96.31 96 LEU A N 1
ATOM 728 C CA . LEU A 1 96 ? 10.507 -2.836 2.641 1.00 96.31 96 LEU A CA 1
ATOM 729 C C . LEU A 1 96 ? 11.578 -2.307 3.605 1.00 96.31 96 LEU A C 1
ATOM 731 O O . LEU A 1 96 ? 11.278 -1.589 4.558 1.00 96.31 96 LEU A O 1
ATOM 735 N N . THR A 1 97 ? 12.839 -2.645 3.337 1.00 97.62 97 THR A N 1
ATOM 736 C CA . THR A 1 97 ? 13.984 -2.145 4.112 1.00 97.62 97 THR A CA 1
ATOM 737 C C . THR A 1 97 ? 14.414 -0.755 3.626 1.00 97.62 97 THR A C 1
ATOM 739 O O . THR A 1 97 ? 14.049 -0.350 2.515 1.00 97.62 97 THR A O 1
ATOM 742 N N . PRO A 1 98 ? 15.225 -0.006 4.399 1.00 97.88 98 PRO A N 1
ATOM 743 C CA . PRO A 1 98 ? 15.802 1.256 3.936 1.00 97.88 98 PRO A CA 1
ATOM 744 C C . PRO A 1 98 ? 16.578 1.127 2.616 1.00 97.88 98 PRO A C 1
ATOM 746 O O . PRO A 1 98 ? 16.465 1.993 1.747 1.00 97.88 98 PRO A O 1
ATOM 749 N N . GLU A 1 99 ? 17.315 0.031 2.425 1.00 97.81 99 GLU A N 1
ATOM 750 C CA . GLU A 1 99 ? 18.055 -0.268 1.194 1.00 97.81 99 GLU A CA 1
ATOM 751 C C . GLU A 1 99 ? 17.098 -0.553 0.035 1.00 97.81 99 GLU A C 1
ATOM 753 O O . GLU A 1 99 ? 17.282 -0.022 -1.063 1.00 97.81 99 GLU A O 1
ATOM 758 N N . GLY A 1 100 ? 16.040 -1.333 0.285 1.00 97.81 100 GLY A N 1
ATOM 759 C CA . GLY A 1 100 ? 14.989 -1.600 -0.695 1.00 97.81 100 GLY A CA 1
ATOM 760 C C . GLY A 1 100 ? 14.272 -0.321 -1.127 1.00 97.81 100 GLY A C 1
ATOM 761 O O . GLY A 1 100 ? 14.095 -0.078 -2.320 1.00 97.81 100 GLY A O 1
ATOM 762 N N . LEU A 1 101 ? 13.946 0.561 -0.178 1.00 97.38 101 LEU A N 1
ATOM 763 C CA . LEU A 1 101 ? 13.374 1.879 -0.457 1.00 97.38 101 LEU A CA 1
ATOM 764 C C . LEU A 1 101 ? 14.346 2.764 -1.252 1.00 97.38 101 LEU A C 1
ATOM 766 O O . LEU A 1 101 ? 13.928 3.487 -2.159 1.00 97.38 101 LEU A O 1
ATOM 770 N N . ALA A 1 102 ? 15.643 2.713 -0.944 1.00 97.88 102 ALA A N 1
ATOM 771 C CA . ALA A 1 102 ? 16.662 3.436 -1.696 1.00 97.88 102 ALA A CA 1
ATOM 772 C C . ALA A 1 102 ? 16.808 2.905 -3.132 1.00 97.88 102 ALA A C 1
ATOM 774 O O . ALA A 1 102 ? 16.983 3.710 -4.048 1.00 97.88 102 ALA A O 1
ATOM 775 N N . LYS A 1 103 ? 16.699 1.584 -3.350 1.00 97.88 103 LYS A N 1
ATOM 776 C CA . LYS A 1 103 ? 16.628 0.982 -4.694 1.00 97.88 103 LYS A CA 1
ATOM 777 C C . LYS A 1 103 ? 15.364 1.453 -5.420 1.00 97.88 103 LYS A C 1
ATOM 779 O O . LYS A 1 103 ? 15.472 1.974 -6.526 1.00 97.88 103 LYS A O 1
ATOM 784 N N . LEU A 1 104 ? 14.197 1.369 -4.778 1.00 97.38 104 LEU A N 1
ATOM 785 C CA . LEU A 1 104 ? 12.900 1.755 -5.347 1.00 97.38 104 LEU A CA 1
ATOM 786 C C . LEU A 1 104 ? 12.885 3.211 -5.843 1.00 97.38 104 LEU A C 1
ATOM 788 O O . LEU A 1 104 ? 12.429 3.500 -6.947 1.00 97.38 104 LEU A O 1
ATOM 792 N N . LYS A 1 105 ? 13.442 4.138 -5.055 1.00 96.81 105 LYS A N 1
ATOM 793 C CA . LYS A 1 105 ? 13.536 5.566 -5.410 1.00 96.81 105 LYS A CA 1
ATOM 794 C C . LYS A 1 105 ? 14.409 5.848 -6.638 1.00 96.81 105 LYS A C 1
ATOM 796 O O . LYS A 1 105 ? 14.243 6.895 -7.252 1.00 96.81 105 LYS A O 1
ATOM 801 N N . LYS A 1 106 ? 15.342 4.952 -6.979 1.00 97.38 106 LYS A N 1
ATOM 802 C CA . LYS A 1 106 ? 16.230 5.088 -8.148 1.00 97.38 106 LYS A CA 1
ATOM 803 C C . LYS A 1 106 ? 15.607 4.556 -9.441 1.00 97.38 106 LYS A C 1
ATOM 805 O O . LYS A 1 106 ? 16.170 4.788 -10.508 1.00 97.38 106 LYS A O 1
ATOM 810 N N . LEU A 1 107 ? 14.491 3.830 -9.359 1.00 95.81 107 LEU A N 1
ATOM 811 C CA . LEU A 1 107 ? 13.789 3.313 -10.532 1.00 95.81 107 LEU A CA 1
ATOM 812 C C . LEU A 1 107 ? 13.028 4.435 -11.269 1.00 95.81 107 LEU A C 1
ATOM 814 O O . LEU A 1 107 ? 12.801 5.501 -10.696 1.00 95.81 107 LEU A O 1
ATOM 818 N N . PRO A 1 108 ? 12.641 4.238 -12.544 1.00 94.19 108 PRO A N 1
ATOM 819 C CA . PRO A 1 108 ? 11.934 5.260 -13.313 1.00 94.19 108 PRO A CA 1
ATOM 820 C C . PRO A 1 108 ? 10.537 5.564 -12.748 1.00 94.19 108 PRO A C 1
ATOM 822 O O . PRO A 1 108 ? 9.720 4.658 -12.587 1.00 94.19 108 PRO A O 1
ATOM 825 N N . TRP A 1 109 ? 10.252 6.849 -12.521 1.00 95.69 109 TRP A N 1
ATOM 826 C CA . TRP A 1 109 ? 8.956 7.373 -12.047 1.00 95.69 109 TRP A CA 1
ATOM 827 C C . TRP A 1 109 ? 8.390 8.456 -12.973 1.00 95.69 109 TRP A C 1
ATOM 829 O O . TRP A 1 109 ? 7.663 9.346 -12.541 1.00 95.69 109 TRP A O 1
ATOM 839 N N . VAL A 1 110 ? 8.763 8.410 -14.250 1.00 95.69 110 VAL A N 1
ATOM 840 C CA . VAL A 1 110 ? 8.196 9.265 -15.296 1.00 95.69 110 VAL A CA 1
ATOM 841 C C . VAL A 1 110 ? 7.316 8.384 -16.169 1.00 95.69 110 VAL A C 1
ATOM 843 O O . VAL A 1 110 ? 7.756 7.316 -16.595 1.00 95.69 110 VAL A O 1
ATOM 846 N N . GLY A 1 111 ? 6.077 8.816 -16.398 1.00 95.31 111 GLY A N 1
ATOM 847 C CA . GLY A 1 111 ? 5.135 8.117 -17.265 1.00 95.31 111 GLY A CA 1
ATOM 848 C C . GLY A 1 111 ? 5.589 8.178 -18.720 1.00 95.31 111 GLY A C 1
ATOM 849 O O . GLY A 1 111 ? 5.655 9.264 -19.295 1.00 95.31 111 GLY A O 1
ATOM 850 N N . ASP A 1 112 ? 5.891 7.025 -19.315 1.00 95.62 112 ASP A N 1
ATOM 851 C CA . ASP A 1 112 ? 6.184 6.898 -20.739 1.00 95.62 112 ASP A CA 1
ATOM 852 C C . ASP A 1 112 ? 5.703 5.546 -21.287 1.00 95.62 112 ASP A C 1
ATOM 854 O O . ASP A 1 112 ? 5.716 4.525 -20.59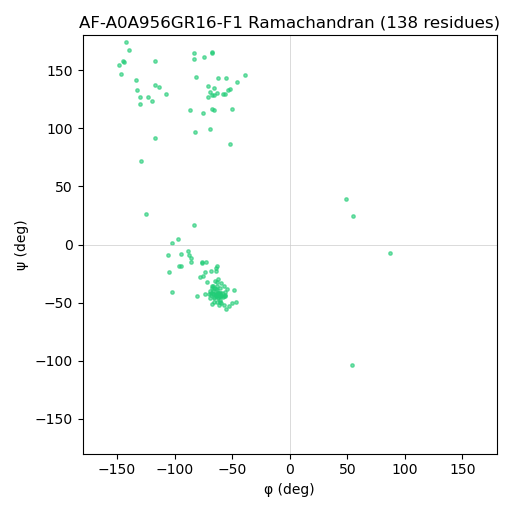6 1.00 95.62 112 ASP A O 1
ATOM 858 N N . GLU A 1 113 ? 5.273 5.539 -22.551 1.00 96.56 113 GLU A N 1
ATOM 859 C CA . GLU A 1 113 ? 4.653 4.371 -23.189 1.00 96.56 113 GLU A CA 1
ATOM 860 C C . GLU A 1 113 ? 5.588 3.154 -23.233 1.00 96.56 113 GLU A C 1
ATOM 862 O O . GLU A 1 113 ? 5.143 2.018 -23.060 1.00 96.56 113 GLU A O 1
ATOM 867 N N . LYS A 1 114 ? 6.890 3.373 -23.450 1.00 95.81 114 LYS A N 1
ATOM 868 C CA . LYS A 1 114 ? 7.867 2.288 -23.564 1.00 95.81 114 LYS A CA 1
ATOM 869 C C . LYS A 1 114 ? 8.059 1.599 -22.216 1.00 95.81 114 LYS A C 1
ATOM 871 O O . LYS A 1 114 ? 8.061 0.369 -22.163 1.00 95.81 114 LYS A O 1
ATOM 876 N N . THR A 1 115 ? 8.209 2.366 -21.139 1.00 95.81 115 THR A N 1
ATOM 877 C CA . THR A 1 115 ? 8.327 1.832 -19.780 1.00 95.81 115 THR A CA 1
ATOM 878 C C . THR A 1 115 ? 7.040 1.147 -19.347 1.00 95.81 115 THR A C 1
ATOM 880 O O . THR A 1 115 ? 7.118 0.027 -18.848 1.00 95.81 115 THR A O 1
ATOM 883 N N . PHE A 1 116 ? 5.876 1.756 -19.596 1.00 97.25 116 PHE A N 1
ATOM 884 C CA . PHE A 1 116 ? 4.580 1.163 -19.264 1.00 97.25 116 PHE A CA 1
ATOM 885 C C . PHE A 1 116 ? 4.397 -0.205 -19.933 1.00 97.25 116 PHE A C 1
ATOM 887 O O . PHE A 1 116 ? 4.174 -1.200 -19.248 1.00 97.25 116 PHE A O 1
ATOM 894 N N . LYS A 1 117 ? 4.596 -0.289 -21.258 1.00 96.06 117 LYS A N 1
ATOM 895 C CA . LY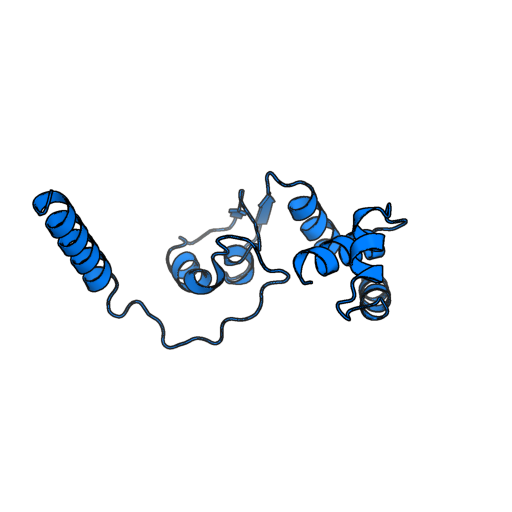S A 1 117 ? 4.498 -1.558 -22.000 1.00 96.06 117 LYS A CA 1
ATOM 896 C C . LYS A 1 117 ? 5.497 -2.597 -21.504 1.00 96.06 117 LYS A C 1
ATOM 898 O O . LYS A 1 117 ? 5.123 -3.738 -21.280 1.00 96.06 117 LYS A O 1
ATOM 903 N N . ARG A 1 118 ? 6.751 -2.200 -21.261 1.00 95.50 118 ARG A N 1
ATOM 904 C CA . ARG A 1 118 ? 7.768 -3.105 -20.706 1.00 95.50 118 ARG A CA 1
ATOM 905 C C . ARG A 1 118 ? 7.345 -3.676 -19.350 1.00 95.50 118 ARG A C 1
ATOM 907 O O . ARG A 1 118 ? 7.593 -4.845 -19.090 1.00 95.50 118 ARG A O 1
ATOM 914 N N . LEU A 1 119 ? 6.753 -2.858 -18.478 1.00 96.31 119 LEU A N 1
ATOM 915 C CA . LEU A 1 119 ? 6.346 -3.281 -17.138 1.00 96.31 119 LEU A CA 1
ATOM 916 C C . LEU A 1 119 ? 5.111 -4.192 -17.138 1.00 96.31 119 LEU A C 1
ATOM 918 O O . LEU A 1 119 ? 4.965 -4.976 -16.205 1.00 96.31 119 LEU A O 1
ATOM 922 N N . LEU A 1 120 ? 4.255 -4.139 -18.165 1.00 95.00 120 LEU A N 1
ATOM 923 C CA . LEU A 1 120 ? 3.152 -5.097 -18.308 1.00 95.00 120 LEU A CA 1
ATOM 924 C C . LEU A 1 120 ? 3.670 -6.535 -18.440 1.00 95.00 120 LEU A C 1
ATOM 926 O O . LEU A 1 120 ? 3.154 -7.421 -17.758 1.00 95.00 120 LEU A O 1
ATOM 930 N N . ASP A 1 121 ? 4.713 -6.722 -19.254 1.00 93.12 121 ASP A N 1
ATOM 931 C CA . ASP A 1 121 ? 5.202 -8.040 -19.675 1.00 93.12 121 ASP A CA 1
ATOM 932 C C . ASP A 1 121 ? 6.381 -8.573 -18.844 1.00 93.12 121 ASP A C 1
ATOM 934 O O . ASP A 1 121 ? 6.684 -9.763 -18.898 1.00 93.12 121 ASP A O 1
ATOM 938 N N . VAL A 1 122 ? 7.089 -7.712 -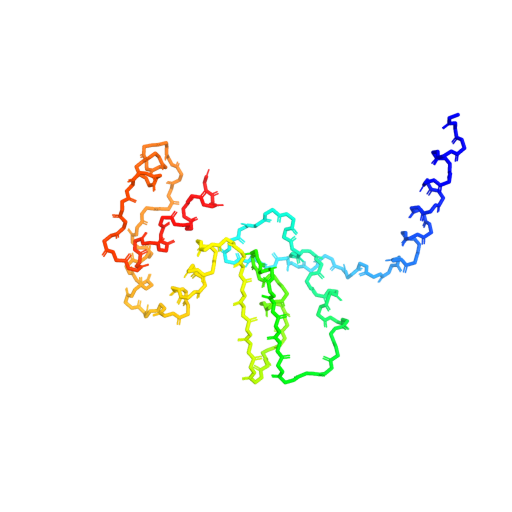18.104 1.00 93.19 122 VAL A N 1
ATOM 939 C CA . VAL A 1 122 ? 8.274 -8.133 -17.342 1.00 93.19 122 VAL A CA 1
ATOM 940 C C . VAL A 1 122 ? 7.894 -9.008 -16.146 1.00 93.19 122 VAL A C 1
ATOM 942 O O . VAL A 1 122 ? 6.996 -8.670 -15.372 1.00 93.19 122 VAL A O 1
ATOM 945 N N . GLU A 1 123 ? 8.649 -10.085 -15.943 1.00 94.19 123 GLU A N 1
ATOM 946 C CA . GLU A 1 123 ? 8.672 -10.822 -14.681 1.00 94.19 123 GLU A CA 1
ATOM 947 C C . GLU A 1 123 ? 9.707 -10.173 -13.747 1.00 94.19 123 GLU A C 1
ATOM 949 O O . GLU A 1 123 ? 10.891 -10.153 -14.084 1.00 94.19 123 GLU A O 1
ATOM 954 N N . PRO A 1 124 ? 9.299 -9.594 -12.602 1.00 94.38 124 PRO A N 1
ATOM 955 C CA . PRO A 1 124 ? 10.234 -8.935 -11.695 1.00 94.38 124 PRO A CA 1
ATOM 956 C C . PRO A 1 124 ? 11.222 -9.919 -11.066 1.00 94.38 124 PRO A C 1
ATOM 958 O O . PRO A 1 124 ? 10.807 -10.962 -10.554 1.00 94.38 124 PRO A O 1
ATOM 961 N N . GLU A 1 125 ? 12.504 -9.552 -11.032 1.00 93.06 125 GLU A N 1
ATOM 962 C CA . GLU A 1 125 ? 13.561 -10.409 -10.479 1.00 93.06 125 GLU A CA 1
ATOM 963 C C . GLU A 1 125 ? 13.580 -10.393 -8.945 1.00 93.06 125 GLU A C 1
ATOM 965 O O . GLU A 1 125 ? 13.978 -11.371 -8.310 1.00 93.06 125 GLU A O 1
ATOM 970 N N . ASP A 1 126 ? 13.122 -9.294 -8.335 1.00 96.00 126 ASP A N 1
ATOM 971 C CA . ASP A 1 126 ? 13.056 -9.148 -6.885 1.00 96.00 126 ASP A CA 1
ATOM 972 C C . ASP A 1 126 ? 11.819 -8.391 -6.372 1.00 96.00 126 ASP A C 1
ATOM 974 O O . ASP A 1 126 ? 10.992 -7.863 -7.122 1.00 96.00 126 ASP A O 1
ATOM 978 N N . ASP A 1 127 ? 11.692 -8.360 -5.044 1.00 97.44 127 ASP A N 1
ATOM 979 C CA . ASP A 1 127 ? 10.591 -7.728 -4.314 1.00 97.44 127 ASP A CA 1
ATOM 980 C C . ASP A 1 127 ? 10.468 -6.220 -4.603 1.00 97.44 127 ASP A C 1
ATOM 982 O O . ASP A 1 127 ? 9.357 -5.682 -4.636 1.00 97.44 127 ASP A O 1
ATOM 986 N N . VAL A 1 128 ? 11.587 -5.526 -4.843 1.00 97.75 128 VAL A N 1
ATOM 987 C CA . VAL A 1 128 ? 11.589 -4.084 -5.128 1.00 97.75 128 VAL A CA 1
ATOM 988 C C . VAL A 1 128 ? 11.073 -3.817 -6.536 1.00 97.75 128 VAL A C 1
ATOM 990 O O . VAL A 1 128 ? 10.272 -2.906 -6.731 1.00 97.75 128 VAL A O 1
ATOM 993 N N . GLU A 1 129 ? 11.498 -4.612 -7.512 1.00 96.69 129 GLU A N 1
ATOM 994 C CA . GLU A 1 129 ? 11.016 -4.520 -8.890 1.00 96.69 129 GLU A CA 1
ATOM 995 C C . GLU A 1 129 ? 9.547 -4.917 -9.001 1.00 96.69 129 GLU A C 1
ATOM 997 O O . GLU A 1 129 ? 8.792 -4.280 -9.735 1.00 96.69 129 GLU A O 1
ATOM 1002 N N . ARG A 1 130 ? 9.107 -5.905 -8.213 1.00 97.31 130 ARG A N 1
ATOM 1003 C CA . ARG A 1 130 ? 7.696 -6.297 -8.130 1.00 97.31 130 ARG A CA 1
ATOM 1004 C C . ARG A 1 130 ? 6.835 -5.156 -7.602 1.00 97.31 130 ARG A C 1
ATOM 1006 O O . ARG A 1 130 ? 5.805 -4.838 -8.196 1.00 97.31 130 ARG A O 1
ATOM 1013 N N . LEU A 1 131 ? 7.283 -4.503 -6.528 1.00 97.50 131 LEU A N 1
ATOM 1014 C CA . LEU A 1 131 ? 6.599 -3.340 -5.972 1.00 97.50 131 LEU A CA 1
ATOM 1015 C C . LEU A 1 131 ? 6.638 -2.143 -6.936 1.00 97.50 131 LEU A C 1
ATOM 1017 O O . LEU A 1 131 ? 5.632 -1.456 -7.092 1.00 97.50 131 LEU A O 1
ATOM 1021 N N . HIS A 1 132 ? 7.762 -1.907 -7.621 1.00 97.25 132 HIS A N 1
ATOM 1022 C CA . HIS A 1 132 ? 7.883 -0.858 -8.641 1.00 97.25 132 HIS A CA 1
ATOM 1023 C C . HIS A 1 132 ? 6.908 -1.064 -9.793 1.00 97.25 132 HIS A C 1
ATOM 1025 O O . HIS A 1 132 ? 6.175 -0.135 -10.118 1.00 97.25 132 HIS A O 1
ATOM 1031 N N . ARG A 1 133 ? 6.855 -2.275 -10.362 1.00 97.12 133 ARG A N 1
ATOM 1032 C CA . ARG A 1 133 ? 5.916 -2.641 -11.429 1.00 97.12 133 ARG A CA 1
ATOM 1033 C C . ARG A 1 133 ? 4.483 -2.315 -11.018 1.00 97.12 133 ARG A C 1
ATOM 1035 O O . ARG A 1 133 ? 3.801 -1.588 -11.733 1.00 97.12 133 ARG A O 1
ATOM 1042 N N . PHE A 1 134 ? 4.055 -2.795 -9.850 1.00 96.88 134 PHE A N 1
ATOM 1043 C CA . PHE A 1 134 ? 2.704 -2.556 -9.342 1.00 96.88 134 PHE A CA 1
ATOM 1044 C C . PHE A 1 134 ? 2.403 -1.060 -9.157 1.00 96.88 134 PHE A C 1
ATOM 1046 O O . PHE A 1 134 ? 1.401 -0.550 -9.659 1.00 96.88 134 PHE A O 1
ATOM 1053 N N . LEU A 1 135 ? 3.283 -0.324 -8.472 1.00 96.12 135 LEU A N 1
ATOM 1054 C CA . LEU A 1 135 ? 3.079 1.103 -8.205 1.00 96.12 135 LEU A CA 1
ATOM 1055 C C . LEU A 1 135 ? 3.115 1.951 -9.481 1.00 96.12 135 LEU A C 1
ATOM 1057 O O . LEU A 1 135 ? 2.377 2.925 -9.586 1.00 96.12 135 LEU A O 1
ATOM 1061 N N . TYR A 1 136 ? 3.955 1.595 -10.452 1.00 96.75 136 TYR A N 1
ATOM 1062 C CA . TYR A 1 136 ? 4.035 2.306 -11.724 1.00 96.75 136 TYR A CA 1
ATOM 1063 C C . TYR A 1 136 ? 2.755 2.108 -12.542 1.00 96.75 136 TYR A C 1
ATOM 1065 O O . TYR A 1 136 ? 2.149 3.092 -12.955 1.00 96.75 136 TYR A O 1
ATOM 1073 N N . LEU A 1 137 ? 2.315 0.856 -12.727 1.00 95.44 137 LEU A N 1
ATOM 1074 C CA . LEU A 1 137 ? 1.132 0.517 -13.532 1.00 95.44 137 LEU A CA 1
ATOM 1075 C C . LEU A 1 137 ? -0.189 0.991 -12.906 1.00 95.44 137 LEU A C 1
ATOM 1077 O O . LEU A 1 137 ? -1.182 1.150 -13.605 1.00 95.44 137 LEU A O 1
ATOM 1081 N N . THR A 1 138 ? -0.222 1.203 -11.589 1.00 93.19 138 THR A N 1
ATOM 1082 C CA . THR A 1 138 ? -1.394 1.773 -10.902 1.00 93.19 138 THR A CA 1
ATOM 1083 C C . THR A 1 138 ? -1.406 3.302 -10.905 1.00 93.19 138 THR A C 1
ATOM 1085 O O . THR A 1 138 ? -2.437 3.904 -10.590 1.00 93.19 138 THR A O 1
ATOM 1088 N N . HIS A 1 139 ? -0.278 3.944 -11.224 1.00 91.69 139 HIS A N 1
ATOM 1089 C CA . HIS A 1 139 ? -0.140 5.398 -11.194 1.00 91.69 139 HIS A CA 1
ATOM 1090 C C . HIS A 1 139 ? -0.203 6.058 -12.575 1.00 91.69 139 HIS A C 1
ATOM 1092 O O . HIS A 1 139 ? -0.8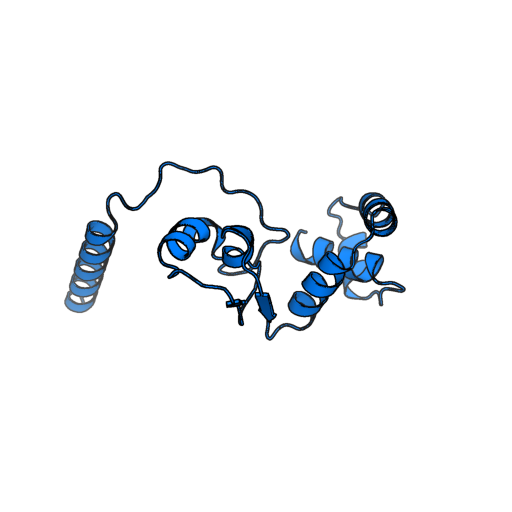11 7.126 -12.690 1.00 91.69 139 HIS A O 1
ATOM 1098 N N . PHE A 1 140 ? 0.437 5.451 -13.577 1.00 92.88 140 PHE A N 1
ATOM 1099 C CA . PHE A 1 140 ? 0.516 5.932 -14.961 1.00 92.88 140 PHE A CA 1
ATOM 1100 C C . PHE A 1 140 ? -0.426 5.155 -15.875 1.00 92.88 140 PHE A C 1
ATOM 1102 O O . PHE A 1 140 ? -0.922 5.773 -16.843 1.00 92.88 140 PHE A O 1
#

Mean predicted aligned error: 8.19 Å

Sequence (140 aa):
MSDRREAAITHARRVLAANAGVRAESTEVEKTIWGSPAGKKRLANRLVAMLPAHKTYVEPFAGSAAVLFAKEPSDVEVINDADLEIADAYRLVKKLTPEGLAKLKKLPWVGDEKTFKRLLDVEPEDDVERLHRFLYLTHF

Solvent-accessible surface area (backbone atoms only — not comparable to full-atom values): 8580 Å² total; per-residue (Å²): 123,64,64,65,54,52,52,48,51,52,51,51,50,51,54,49,58,77,45,60,83,69,66,68,72,90,66,82,78,76,81,52,96,52,76,38,91,89,50,47,61,93,46,12,67,65,53,45,74,66,54,72,96,67,53,66,46,78,38,69,75,31,81,36,37,33,46,70,74,59,36,82,90,48,88,39,75,45,78,33,41,89,51,60,69,56,41,46,43,54,54,45,61,74,66,56,43,75,67,44,48,56,53,50,71,71,48,91,88,71,85,46,73,68,61,55,56,50,50,74,73,55,81,60,91,44,71,50,48,43,43,46,41,54,55,46,71,62,71,100

Foldseek 3Di:
DVVVVVVVVVVVVVVVVVCVVVPDDPDPQDDQLFDFVVDCSSCQLVVQVVDDDDQEAEAADCRSVNNVVNHDDHVYYHYHHPPPLVVLLVVLVVVQDPVLVVVLVPDDPDDDPVVLVCLVPDDDPDSSSSNSSSRNNRHD

Nearest PDB structures (foldseek):
  4rtk-assembly1_A  TM=8.399E-01  e=7.603E-04  Escherichia coli str. K-12 substr. MDS42
  4rtj-assembly1_A  TM=8.401E-01  e=8.587E-04  Escherichia coli str. K-12 substr. MDS42
  2g1p-assembly1_B  TM=8.291E-01  e=1.164E-03  Escherichia coli
  4rtm-assembly1_A  TM=8.331E-01  e=1.237E-03  Escherichia coli str. K-12 substr. MDS42
  4rtq-assembly1_A  TM=8.233E-01  e=1.397E-03  Escherichia coli str. K-12 substr. MDS42